Protein AF-A0AAD6FVZ8-F1 (afdb_monomer_lite)

Structure (mmCIF, N/CA/C/O backbone):
data_AF-A0AAD6FVZ8-F1
#
_entry.id   AF-A0AAD6FVZ8-F1
#
loop_
_atom_site.gr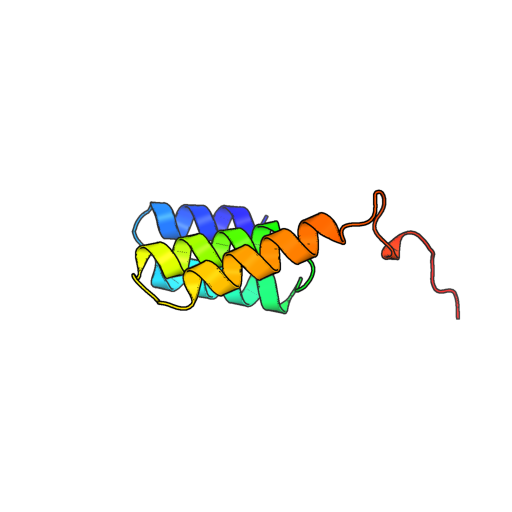oup_PDB
_atom_site.id
_atom_site.type_symbol
_atom_site.label_atom_id
_atom_site.label_alt_id
_atom_site.label_comp_id
_atom_site.label_asym_id
_atom_site.label_entity_id
_atom_site.label_seq_id
_atom_site.pdbx_PDB_ins_code
_atom_site.Cartn_x
_atom_site.Cartn_y
_atom_site.Cartn_z
_atom_site.occupancy
_atom_site.B_iso_or_equiv
_atom_site.auth_seq_id
_atom_site.auth_comp_id
_atom_site.auth_asym_id
_atom_site.auth_atom_id
_atom_site.pdbx_PDB_model_num
ATOM 1 N N . MET A 1 1 ? -4.623 -5.193 -11.371 1.00 60.03 1 MET A N 1
ATOM 2 C CA . MET A 1 1 ? -6.048 -5.554 -11.136 1.00 60.03 1 MET A CA 1
ATOM 3 C C . MET A 1 1 ? -6.345 -5.867 -9.669 1.00 60.03 1 MET A C 1
ATOM 5 O O . MET A 1 1 ? -7.305 -5.315 -9.149 1.00 60.03 1 MET A O 1
ATOM 9 N N . ILE A 1 2 ? -5.517 -6.669 -8.990 1.00 75.44 2 ILE A N 1
ATOM 10 C CA . ILE A 1 2 ? -5.747 -7.129 -7.603 1.00 75.44 2 ILE A CA 1
ATOM 11 C C . ILE A 1 2 ? -5.706 -5.973 -6.574 1.00 75.44 2 ILE A C 1
ATOM 13 O O . ILE A 1 2 ? -6.478 -5.941 -5.615 1.00 75.44 2 ILE A O 1
ATOM 17 N N . THR A 1 3 ? -4.872 -4.958 -6.822 1.00 79.00 3 THR A N 1
ATOM 18 C CA . THR A 1 3 ? -4.761 -3.733 -6.008 1.00 79.00 3 THR A CA 1
ATOM 19 C C . THR A 1 3 ? -6.050 -2.907 -5.994 1.00 79.00 3 THR A C 1
ATOM 21 O O . THR A 1 3 ? -6.509 -2.483 -4.934 1.00 79.00 3 THR A O 1
ATOM 24 N N . ARG A 1 4 ? -6.694 -2.725 -7.157 1.00 80.44 4 ARG A N 1
ATOM 25 C CA . ARG A 1 4 ? -7.989 -2.025 -7.270 1.00 80.44 4 ARG A CA 1
ATOM 26 C C . ARG A 1 4 ? -9.107 -2.755 -6.531 1.00 80.44 4 ARG A C 1
ATOM 28 O O . ARG A 1 4 ? -9.888 -2.111 -5.836 1.00 80.44 4 ARG A O 1
ATOM 35 N N . THR A 1 5 ? -9.175 -4.080 -6.653 1.00 83.69 5 THR A N 1
ATOM 36 C CA . THR A 1 5 ? -10.175 -4.888 -5.939 1.00 83.69 5 THR A CA 1
ATOM 37 C C . THR A 1 5 ? -9.968 -4.842 -4.427 1.00 83.69 5 THR A C 1
ATOM 39 O O . THR A 1 5 ? -10.939 -4.682 -3.694 1.00 83.69 5 THR A O 1
ATOM 42 N N . GLY A 1 6 ? -8.717 -4.887 -3.954 1.00 84.44 6 GLY A N 1
ATOM 43 C CA . GLY A 1 6 ? -8.395 -4.728 -2.534 1.00 84.44 6 GLY A CA 1
ATOM 44 C C . GLY A 1 6 ? -8.858 -3.381 -1.973 1.00 84.44 6 GLY A C 1
ATOM 45 O O . GLY A 1 6 ? -9.520 -3.333 -0.939 1.00 84.44 6 GLY A O 1
ATOM 46 N N . ARG A 1 7 ? -8.618 -2.291 -2.711 1.00 83.19 7 ARG A N 1
ATOM 47 C CA . ARG A 1 7 ? -9.048 -0.935 -2.327 1.00 83.19 7 ARG A CA 1
ATOM 48 C C . ARG A 1 7 ? -10.576 -0.781 -2.291 1.00 83.19 7 ARG A C 1
ATOM 50 O O . ARG A 1 7 ? -11.121 -0.160 -1.381 1.00 83.19 7 ARG A O 1
ATOM 57 N N . LEU A 1 8 ? -11.284 -1.389 -3.247 1.00 87.25 8 LEU A N 1
ATOM 58 C CA . LEU A 1 8 ? -12.752 -1.450 -3.242 1.00 87.25 8 LEU A CA 1
ATOM 59 C C . LEU A 1 8 ? -13.283 -2.203 -2.017 1.00 87.25 8 LEU A C 1
ATOM 61 O O . LEU A 1 8 ? -14.214 -1.728 -1.371 1.00 87.25 8 LEU A O 1
ATOM 65 N N . LEU A 1 9 ? -12.668 -3.331 -1.648 1.00 86.00 9 LEU A N 1
ATOM 66 C CA . LEU A 1 9 ? -13.058 -4.089 -0.456 1.00 86.00 9 LEU A CA 1
ATOM 67 C C . LEU A 1 9 ? -12.910 -3.257 0.825 1.00 86.00 9 LEU A C 1
ATOM 69 O O . LEU A 1 9 ? -13.840 -3.233 1.630 1.00 86.00 9 LEU A O 1
ATOM 73 N N . VAL A 1 10 ? -11.807 -2.515 0.971 1.00 84.88 10 VAL A N 1
ATOM 74 C CA . VAL A 1 10 ? -11.602 -1.581 2.094 1.00 84.88 10 VAL A CA 1
ATOM 75 C C . VAL A 1 10 ? -12.708 -0.525 2.135 1.00 84.88 10 VAL A C 1
ATOM 77 O O . VAL A 1 10 ? -13.356 -0.359 3.165 1.00 84.88 10 VAL A O 1
ATOM 80 N N . ARG A 1 11 ? -13.001 0.124 1.000 1.00 83.00 11 ARG A N 1
ATOM 81 C CA . ARG A 1 11 ? -14.054 1.151 0.896 1.00 83.00 11 ARG A CA 1
ATOM 82 C C . ARG A 1 11 ? -15.461 0.629 1.182 1.00 83.00 11 ARG A C 1
ATOM 84 O O . ARG A 1 11 ? -16.281 1.360 1.720 1.00 83.00 11 ARG A O 1
ATOM 91 N N . THR A 1 12 ? -15.742 -0.628 0.847 1.00 85.94 12 THR A N 1
ATOM 92 C CA . THR A 1 12 ? -17.032 -1.282 1.148 1.00 85.94 12 THR A CA 1
ATOM 93 C C . THR A 1 12 ? -17.159 -1.757 2.603 1.00 85.94 12 THR A C 1
ATOM 95 O O . THR A 1 12 ? -18.108 -2.462 2.936 1.00 85.94 12 THR A O 1
ATOM 98 N N . GLY A 1 13 ? -16.211 -1.402 3.480 1.00 81.56 13 GLY A N 1
ATOM 99 C CA . GLY A 1 13 ? -16.214 -1.763 4.902 1.00 81.56 13 GLY A CA 1
ATOM 100 C C . GLY A 1 13 ? -15.634 -3.148 5.202 1.00 81.56 13 GLY A C 1
ATOM 101 O O . GLY A 1 13 ? -15.496 -3.526 6.363 1.00 81.56 13 GLY A O 1
ATOM 102 N N . ARG A 1 14 ? -15.220 -3.911 4.182 1.00 86.94 14 ARG A N 1
ATOM 103 C CA . ARG A 1 14 ? -14.574 -5.227 4.334 1.00 86.94 14 ARG A CA 1
ATOM 104 C C . ARG A 1 14 ? -13.060 -5.080 4.477 1.00 86.94 14 ARG A C 1
ATOM 106 O O . ARG A 1 14 ? -12.290 -5.703 3.745 1.00 86.94 14 ARG A O 1
ATOM 113 N N . VAL A 1 15 ? -12.637 -4.261 5.439 1.00 85.62 15 VAL A N 1
ATOM 114 C CA . VAL A 1 15 ? -11.239 -3.834 5.604 1.00 85.62 15 VAL A CA 1
ATOM 115 C C . VAL A 1 15 ? -10.293 -5.020 5.818 1.00 85.62 15 VAL A C 1
ATOM 117 O O . VAL A 1 15 ? -9.258 -5.087 5.169 1.00 85.62 15 VAL A O 1
ATOM 120 N N . HIS A 1 16 ? -10.681 -6.018 6.618 1.00 86.38 16 HIS A N 1
ATOM 121 C CA . HIS A 1 16 ? -9.869 -7.223 6.857 1.00 86.38 16 HIS A CA 1
ATOM 122 C C . HIS A 1 16 ? -9.611 -8.056 5.592 1.00 86.38 16 HIS A C 1
ATOM 124 O O . HIS A 1 16 ? -8.520 -8.588 5.389 1.00 86.38 16 HIS A O 1
ATOM 130 N N . LEU A 1 17 ? -10.625 -8.173 4.733 1.00 87.94 17 LEU A N 1
ATOM 131 C CA . LEU A 1 17 ? -10.545 -8.925 3.481 1.00 87.94 17 LEU A CA 1
ATOM 132 C C . LEU A 1 17 ? -9.727 -8.149 2.446 1.00 87.94 17 LEU A C 1
ATOM 134 O O . LEU A 1 17 ? -8.868 -8.728 1.787 1.00 87.94 17 LEU A O 1
ATOM 138 N N . GLY A 1 18 ? -9.950 -6.834 2.357 1.00 87.06 18 GLY A N 1
ATOM 139 C CA . GLY A 1 18 ? -9.154 -5.939 1.523 1.00 87.06 18 GLY A CA 1
ATOM 140 C C . GLY A 1 18 ? -7.678 -5.951 1.909 1.00 87.06 18 GLY A C 1
ATOM 141 O O . GLY A 1 18 ? -6.832 -6.113 1.038 1.00 87.06 18 GLY A O 1
ATOM 142 N N . GLU A 1 19 ? -7.369 -5.883 3.205 1.00 88.38 19 GLU A N 1
ATOM 143 C CA . GLU A 1 19 ? -6.003 -5.974 3.725 1.00 88.38 19 GLU A CA 1
ATOM 144 C C . GLU A 1 19 ? -5.333 -7.292 3.332 1.00 88.38 19 GLU A C 1
ATOM 146 O O . GLU A 1 19 ? -4.193 -7.279 2.878 1.00 88.38 19 GLU A O 1
ATOM 151 N N . LYS A 1 20 ? -6.032 -8.430 3.452 1.00 89.94 20 LYS A N 1
ATOM 152 C CA . LYS A 1 20 ? -5.487 -9.730 3.038 1.00 89.94 20 LYS A CA 1
ATOM 153 C C . LYS A 1 20 ? -5.173 -9.755 1.540 1.00 89.94 20 LYS A C 1
ATOM 155 O O . LYS A 1 20 ? -4.062 -10.101 1.163 1.00 89.94 20 LYS A O 1
ATOM 160 N N . VAL A 1 21 ? -6.113 -9.306 0.707 1.00 89.38 21 VAL A N 1
ATOM 161 C CA . VAL A 1 21 ? -5.934 -9.231 -0.754 1.00 89.38 21 VAL A CA 1
ATOM 162 C C . VAL A 1 21 ? -4.780 -8.298 -1.135 1.00 89.38 21 VAL A C 1
ATOM 164 O O . VAL A 1 21 ? -4.012 -8.597 -2.046 1.00 89.38 21 VAL A O 1
ATOM 167 N N . LEU A 1 22 ? -4.637 -7.168 -0.440 1.00 87.00 22 LEU A N 1
ATOM 168 C CA . LEU A 1 22 ? -3.549 -6.216 -0.658 1.00 87.00 22 LEU A CA 1
ATOM 169 C C . LEU A 1 22 ? -2.204 -6.775 -0.195 1.00 87.00 22 LEU A C 1
ATOM 171 O O . LEU A 1 22 ? -1.208 -6.594 -0.885 1.00 87.00 22 LEU A O 1
ATOM 175 N N . ARG A 1 23 ? -2.174 -7.503 0.923 1.00 89.69 23 ARG A N 1
ATOM 176 C CA . ARG A 1 23 ? -0.967 -8.157 1.433 1.00 89.69 23 ARG A CA 1
ATOM 177 C C . ARG A 1 23 ? -0.509 -9.283 0.499 1.00 89.69 23 ARG A C 1
ATOM 179 O O . ARG A 1 23 ? 0.682 -9.370 0.215 1.00 89.69 23 ARG A O 1
ATOM 186 N N . ASP A 1 24 ? -1.440 -10.056 -0.056 1.00 90.00 24 ASP A N 1
ATOM 187 C CA . ASP A 1 24 ? -1.154 -11.046 -1.103 1.00 90.00 24 ASP A CA 1
ATOM 188 C C . ASP A 1 24 ? -0.634 -10.366 -2.385 1.00 90.00 24 ASP A C 1
ATOM 190 O O . ASP A 1 24 ? 0.307 -10.847 -3.016 1.00 90.00 24 ASP A O 1
ATOM 194 N N . ALA A 1 25 ? -1.187 -9.204 -2.754 1.00 86.94 25 ALA A N 1
ATOM 195 C CA . ALA A 1 25 ? -0.705 -8.428 -3.897 1.00 86.94 25 ALA A CA 1
ATOM 196 C C . ALA A 1 25 ? 0.719 -7.885 -3.685 1.00 86.94 25 ALA A C 1
ATOM 198 O O . ALA A 1 25 ? 1.524 -7.942 -4.611 1.00 86.94 25 ALA A O 1
ATOM 199 N N . VAL A 1 26 ? 1.041 -7.403 -2.479 1.00 87.00 26 VAL A N 1
ATOM 200 C CA . VAL A 1 26 ? 2.396 -6.964 -2.101 1.00 87.00 26 VAL A CA 1
ATOM 201 C C . VAL A 1 26 ? 3.375 -8.142 -2.092 1.00 87.00 26 VAL A C 1
ATOM 203 O O . VAL A 1 26 ? 4.499 -7.997 -2.555 1.00 87.00 26 VAL A O 1
ATOM 206 N N . GLN A 1 27 ? 2.962 -9.324 -1.627 1.00 86.81 27 GLN A N 1
ATOM 207 C CA . GLN A 1 27 ? 3.779 -10.543 -1.696 1.00 86.81 27 GLN A CA 1
ATOM 208 C C . GLN A 1 27 ? 4.083 -10.950 -3.145 1.00 86.81 27 GLN A C 1
ATOM 210 O O . GLN A 1 27 ? 5.218 -11.292 -3.465 1.00 86.81 27 GLN A O 1
ATOM 215 N N . ALA A 1 28 ? 3.089 -10.879 -4.034 1.00 84.62 28 ALA A N 1
ATOM 216 C CA . ALA A 1 28 ? 3.272 -11.211 -5.443 1.00 84.62 28 ALA A CA 1
ATOM 217 C C . ALA A 1 28 ? 4.090 -10.154 -6.209 1.00 84.62 28 ALA A C 1
ATOM 219 O O . ALA A 1 28 ? 4.841 -10.499 -7.116 1.00 84.62 28 ALA A O 1
ATOM 220 N N . HIS A 1 29 ? 3.913 -8.871 -5.881 1.00 78.12 29 HIS A N 1
ATOM 221 C CA . HIS A 1 29 ? 4.547 -7.735 -6.553 1.00 78.12 29 HI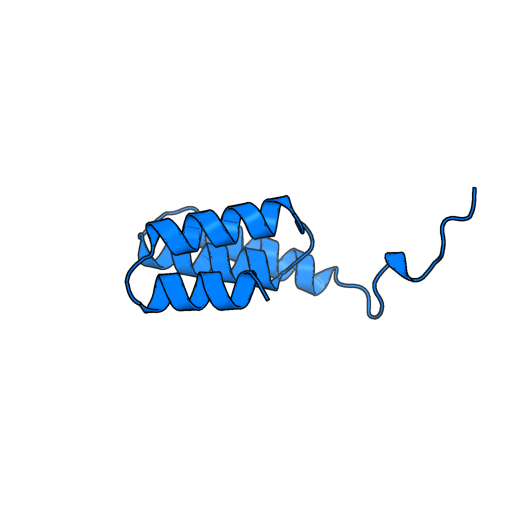S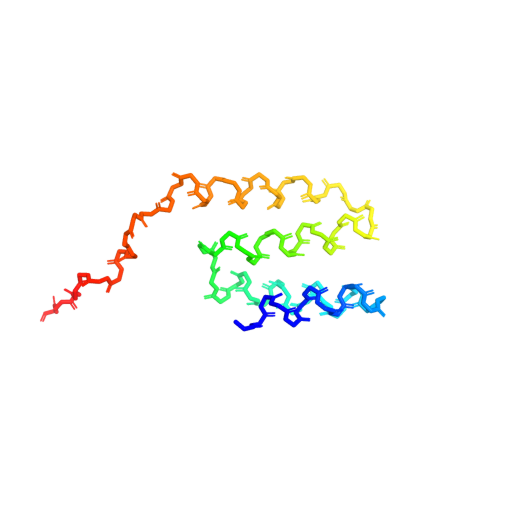 A CA 1
ATOM 222 C C . HIS A 1 29 ? 5.027 -6.707 -5.521 1.00 78.12 29 HIS A C 1
ATOM 224 O O . HIS A 1 29 ? 4.431 -5.640 -5.349 1.00 78.12 29 HIS A O 1
ATOM 230 N N . SER A 1 30 ? 6.138 -7.021 -4.854 1.00 78.12 30 SER A N 1
ATOM 231 C CA . SER A 1 30 ? 6.695 -6.196 -3.772 1.00 78.12 30 SER A CA 1
ATOM 232 C C . SER A 1 30 ? 7.179 -4.821 -4.228 1.00 78.12 30 SER A C 1
ATOM 234 O O . SER A 1 30 ? 7.265 -3.908 -3.414 1.00 78.12 30 SER A O 1
ATOM 236 N N . THR A 1 31 ? 7.437 -4.648 -5.524 1.00 79.50 31 THR A N 1
ATOM 237 C CA . THR A 1 31 ? 7.889 -3.388 -6.130 1.00 79.50 31 THR A CA 1
ATOM 238 C C . THR A 1 31 ? 6.743 -2.488 -6.602 1.00 79.50 31 THR A C 1
ATOM 240 O O . THR A 1 31 ? 6.982 -1.449 -7.214 1.00 79.50 31 THR A O 1
ATOM 243 N N . SER A 1 32 ? 5.483 -2.870 -6.369 1.00 82.00 32 SER A N 1
ATOM 244 C CA . SER A 1 32 ? 4.325 -2.080 -6.795 1.00 82.00 32 SER A CA 1
ATOM 245 C C . SER A 1 32 ? 3.936 -1.041 -5.739 1.00 82.00 32 SER A C 1
ATOM 247 O O . SER A 1 32 ? 3.327 -1.378 -4.722 1.00 82.00 32 SER A O 1
ATOM 249 N N . HIS A 1 33 ? 4.213 0.239 -6.012 1.00 84.94 33 HIS A N 1
ATOM 250 C CA . HIS A 1 33 ? 3.797 1.352 -5.146 1.00 84.94 33 HIS A CA 1
ATOM 251 C C . HIS A 1 33 ? 2.269 1.393 -4.933 1.00 84.94 33 HIS A C 1
ATOM 253 O O . HIS A 1 33 ? 1.795 1.669 -3.831 1.00 84.94 33 HIS A O 1
ATOM 259 N N . GLU A 1 34 ? 1.472 1.042 -5.953 1.00 86.12 34 GLU A N 1
ATOM 260 C CA . GLU A 1 34 ? 0.009 0.992 -5.840 1.00 86.12 34 GLU A CA 1
ATOM 261 C C . GLU A 1 34 ? -0.476 -0.028 -4.800 1.00 86.12 34 GLU A C 1
ATOM 263 O O . GLU A 1 34 ? -1.497 0.208 -4.145 1.00 86.12 34 GLU A O 1
ATOM 268 N N . ALA A 1 35 ? 0.223 -1.164 -4.668 1.00 88.19 35 ALA A N 1
ATOM 269 C CA . ALA A 1 35 ? -0.120 -2.224 -3.724 1.00 88.19 35 ALA A CA 1
ATOM 270 C C . ALA A 1 35 ? 0.165 -1.793 -2.282 1.00 88.19 35 ALA A C 1
ATOM 272 O O . ALA A 1 35 ? -0.714 -1.916 -1.427 1.00 88.19 35 ALA A O 1
ATOM 273 N N . TRP A 1 36 ? 1.339 -1.203 -2.045 1.00 90.50 36 TRP A N 1
ATOM 274 C CA . TRP A 1 36 ? 1.719 -0.627 -0.754 1.00 90.50 36 TRP A CA 1
ATOM 275 C C . TRP A 1 36 ? 0.810 0.532 -0.338 1.00 90.50 36 TRP A C 1
ATOM 277 O O . TRP A 1 36 ? 0.329 0.553 0.793 1.00 90.50 36 TRP A O 1
ATOM 287 N N . SER A 1 37 ? 0.457 1.426 -1.267 1.00 89.06 37 SER A N 1
ATOM 288 C CA . SER A 1 37 ? -0.513 2.498 -0.998 1.00 89.06 37 SER A CA 1
ATOM 289 C C . SER A 1 37 ? -1.897 1.959 -0.635 1.00 89.06 37 SER A C 1
ATOM 291 O O . SER A 1 37 ? -2.536 2.455 0.290 1.00 89.06 37 SER A O 1
ATOM 293 N N . GLY A 1 38 ? -2.377 0.925 -1.336 1.00 87.88 38 GLY A N 1
ATOM 294 C CA . GLY A 1 38 ? -3.648 0.286 -0.992 1.00 87.88 38 GLY A CA 1
ATOM 295 C C . GLY A 1 38 ? -3.608 -0.374 0.391 1.00 87.88 38 GLY A C 1
ATOM 296 O O . GLY A 1 38 ? -4.565 -0.252 1.155 1.00 87.88 38 GLY A O 1
ATOM 297 N N . LEU A 1 39 ? -2.495 -1.035 0.736 1.00 89.06 39 LEU A N 1
ATOM 298 C CA . LEU A 1 39 ? -2.278 -1.623 2.061 1.00 89.06 39 LEU A CA 1
ATOM 299 C C . LEU A 1 39 ? -2.257 -0.548 3.161 1.00 89.06 39 LEU A C 1
ATOM 301 O O . LEU A 1 39 ? -2.881 -0.740 4.203 1.00 89.06 39 LEU A O 1
ATOM 305 N N . GLY A 1 40 ? -1.619 0.597 2.904 1.00 91.06 40 GLY A N 1
ATOM 306 C CA . GLY A 1 40 ? -1.615 1.760 3.794 1.00 91.06 40 GLY A CA 1
ATOM 307 C C . GLY A 1 40 ? -3.020 2.301 4.073 1.00 91.06 40 GLY A C 1
ATOM 308 O O . GLY A 1 40 ? -3.365 2.513 5.233 1.00 91.06 40 GLY A O 1
ATOM 309 N N . GLU A 1 41 ? -3.873 2.436 3.050 1.00 89.12 41 GLU A N 1
ATOM 310 C CA . GLU A 1 41 ? -5.286 2.825 3.226 1.00 89.12 41 GLU A CA 1
ATOM 311 C C . GLU A 1 41 ? -6.059 1.817 4.094 1.00 89.12 41 GLU A C 1
ATOM 313 O O . GLU A 1 41 ? -6.816 2.209 4.986 1.00 89.12 41 GLU A O 1
ATOM 318 N N . ALA A 1 42 ? -5.852 0.514 3.872 1.00 89.75 42 ALA A N 1
ATOM 319 C CA . ALA A 1 42 ? -6.487 -0.540 4.666 1.00 89.75 42 ALA A CA 1
ATOM 320 C C . ALA A 1 42 ? -6.074 -0.470 6.147 1.00 89.75 42 ALA A C 1
ATOM 322 O O . ALA A 1 42 ? -6.916 -0.556 7.044 1.00 89.75 42 ALA A O 1
ATOM 323 N N . LEU A 1 43 ? -4.777 -0.283 6.405 1.00 89.81 43 LEU A N 1
ATOM 324 C CA . LEU A 1 43 ? -4.215 -0.168 7.751 1.00 89.81 43 LEU A CA 1
ATOM 325 C C . LEU A 1 43 ? -4.634 1.134 8.441 1.00 89.81 43 LEU A C 1
ATOM 327 O O . LEU A 1 43 ? -4.944 1.112 9.633 1.00 89.81 43 LEU A O 1
ATOM 331 N N . GLN A 1 44 ? -4.716 2.241 7.698 1.00 89.69 44 GLN A N 1
ATOM 332 C CA . GLN A 1 44 ? -5.207 3.524 8.198 1.00 89.69 44 GLN A CA 1
ATOM 333 C C . GLN A 1 44 ? -6.674 3.414 8.618 1.00 89.69 44 GLN A C 1
ATOM 335 O O . GLN A 1 44 ? -7.029 3.844 9.712 1.00 89.69 44 GLN A O 1
ATOM 340 N N . SER A 1 45 ? -7.512 2.754 7.809 1.00 85.81 45 SER A N 1
ATOM 341 C CA . SER A 1 45 ? -8.914 2.492 8.157 1.00 85.81 45 SER A CA 1
ATOM 342 C C . SER A 1 45 ? -9.074 1.600 9.396 1.00 85.81 45 SER A C 1
ATOM 344 O O . SER A 1 45 ? -10.132 1.628 10.021 1.00 85.81 45 SER A O 1
ATOM 346 N N . ARG A 1 46 ? -8.052 0.812 9.759 1.00 83.81 46 ARG A N 1
ATOM 347 C CA . ARG A 1 46 ? -7.996 0.036 11.010 1.00 83.81 46 ARG A CA 1
ATOM 348 C C . ARG A 1 46 ? -7.394 0.806 12.189 1.00 83.81 46 ARG A C 1
ATOM 350 O O . ARG A 1 46 ? -7.383 0.266 13.291 1.00 83.81 46 ARG A O 1
ATOM 357 N N . GLY A 1 47 ? -6.861 2.009 11.974 1.00 84.75 47 GLY A N 1
ATOM 358 C CA . GLY A 1 47 ? -6.121 2.757 12.994 1.00 84.75 47 GLY A CA 1
ATOM 359 C C . GLY A 1 47 ? -4.781 2.114 13.371 1.00 84.75 47 GLY A C 1
ATOM 360 O O . GLY A 1 47 ? -4.310 2.288 14.491 1.00 84.75 47 GLY A O 1
ATOM 361 N N . SER A 1 48 ? -4.176 1.330 12.473 1.00 87.06 48 SER A N 1
ATOM 362 C CA . SER A 1 48 ? -2.875 0.709 12.728 1.00 87.06 48 SER A CA 1
ATOM 363 C C . SER A 1 48 ? -1.743 1.723 12.565 1.00 87.06 48 SER A C 1
ATOM 365 O O . SER A 1 48 ? -1.693 2.460 11.580 1.00 87.06 48 SER A O 1
ATOM 367 N N . SER A 1 49 ? -0.783 1.707 13.492 1.00 87.44 49 SER A N 1
ATOM 368 C CA . SER A 1 49 ? 0.417 2.552 13.448 1.00 87.44 49 SER A CA 1
ATOM 369 C C . SER A 1 49 ? 1.358 2.239 12.281 1.00 87.44 49 SER A C 1
ATOM 371 O O . SER A 1 49 ? 2.228 3.046 11.991 1.00 87.44 49 SER A O 1
ATOM 373 N N . GLN A 1 50 ? 1.174 1.101 11.602 1.00 86.88 50 GLN A N 1
ATOM 374 C CA . GLN A 1 50 ? 1.975 0.684 10.441 1.00 86.88 50 GLN A CA 1
ATOM 375 C C . GLN A 1 50 ? 1.503 1.304 9.116 1.00 86.88 50 GLN A C 1
ATOM 377 O O . GLN A 1 50 ? 2.137 1.120 8.077 1.00 86.88 50 GLN A O 1
ATOM 382 N N . ALA A 1 51 ? 0.373 2.017 9.116 1.00 89.19 51 ALA A N 1
ATOM 383 C CA . ALA A 1 51 ? -0.127 2.701 7.928 1.00 89.19 51 ALA A CA 1
ATOM 384 C C . ALA A 1 51 ? 0.885 3.696 7.313 1.00 89.19 51 ALA A C 1
ATOM 386 O O . ALA A 1 51 ? 1.128 3.590 6.110 1.00 89.19 51 ALA A O 1
ATOM 387 N N . PRO A 1 52 ? 1.501 4.627 8.075 1.00 89.31 52 PRO A N 1
ATOM 388 C CA . PRO A 1 52 ? 2.495 5.550 7.526 1.00 89.31 52 PRO A CA 1
ATOM 389 C C . PRO A 1 52 ? 3.729 4.838 6.959 1.00 89.31 52 PRO A C 1
ATOM 391 O O . PRO A 1 52 ? 4.194 5.231 5.893 1.00 89.31 52 PRO A O 1
ATOM 394 N N . ASP A 1 53 ? 4.196 3.751 7.577 1.00 90.62 53 ASP A N 1
ATOM 395 C CA . ASP A 1 53 ? 5.328 2.963 7.061 1.00 90.62 53 ASP A CA 1
ATOM 396 C C . ASP A 1 53 ? 5.017 2.364 5.674 1.00 90.62 53 ASP A 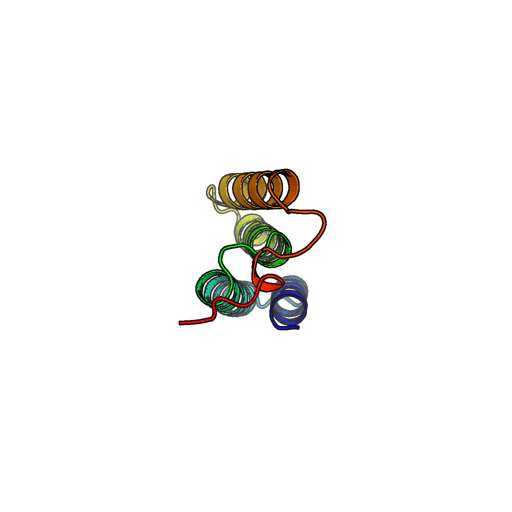C 1
ATOM 398 O O . ASP A 1 53 ? 5.853 2.360 4.766 1.00 90.62 53 ASP A O 1
ATOM 402 N N . CYS A 1 54 ? 3.775 1.911 5.468 1.00 89.25 54 CYS A N 1
ATOM 403 C CA . CYS A 1 54 ? 3.311 1.409 4.170 1.00 89.25 54 CYS A CA 1
ATOM 404 C C . CYS A 1 54 ? 3.214 2.515 3.106 1.00 89.25 54 CYS A C 1
ATOM 406 O O . CYS A 1 54 ? 3.408 2.255 1.920 1.00 89.25 54 CYS A O 1
ATOM 408 N N . PHE A 1 55 ? 2.921 3.755 3.502 1.00 88.62 55 PHE A N 1
ATOM 409 C CA . PHE A 1 55 ? 2.929 4.884 2.571 1.00 88.62 55 PHE A CA 1
ATOM 410 C C . PHE A 1 55 ? 4.349 5.335 2.225 1.00 88.62 55 PHE A C 1
ATOM 412 O O . PHE A 1 55 ? 4.614 5.634 1.064 1.00 88.62 55 PHE A O 1
ATOM 419 N N . LEU A 1 56 ? 5.268 5.335 3.194 1.00 91.00 56 LEU A N 1
ATOM 420 C CA . LEU A 1 56 ? 6.678 5.649 2.952 1.00 91.00 56 LEU A CA 1
ATOM 421 C C . LEU A 1 56 ? 7.304 4.662 1.968 1.00 91.00 56 LEU A C 1
ATOM 423 O O . LEU A 1 56 ? 7.883 5.081 0.972 1.00 91.00 56 LEU A O 1
ATOM 427 N N . THR A 1 57 ? 7.093 3.363 2.174 1.00 89.50 57 THR A N 1
ATOM 428 C CA . THR A 1 57 ? 7.554 2.330 1.231 1.00 89.50 57 THR A CA 1
ATOM 429 C C . THR A 1 57 ? 6.942 2.495 -0.162 1.00 89.50 57 THR A C 1
ATOM 431 O O . THR A 1 57 ? 7.639 2.330 -1.162 1.00 89.50 57 THR A O 1
ATOM 434 N N . ALA A 1 58 ? 5.663 2.876 -0.267 1.00 89.12 58 ALA A N 1
ATOM 435 C CA . ALA A 1 58 ? 5.053 3.184 -1.561 1.00 89.12 58 ALA A CA 1
ATOM 436 C C . ALA A 1 58 ? 5.748 4.364 -2.266 1.00 89.12 58 ALA A C 1
ATOM 438 O O . ALA A 1 58 ? 6.030 4.270 -3.459 1.00 89.12 58 ALA A O 1
ATOM 439 N N . LEU A 1 59 ? 6.050 5.441 -1.535 1.00 87.62 59 LEU A N 1
ATOM 440 C CA . LEU A 1 59 ? 6.742 6.623 -2.060 1.00 87.62 59 LEU A CA 1
ATOM 441 C C . LEU A 1 59 ? 8.186 6.314 -2.468 1.00 87.62 59 LEU A C 1
ATOM 443 O O . LEU A 1 59 ? 8.636 6.757 -3.520 1.00 87.62 59 LEU A O 1
ATOM 447 N N . GLU A 1 60 ? 8.909 5.522 -1.678 1.00 88.25 60 GLU A N 1
ATOM 448 C CA . GLU A 1 60 ? 10.267 5.076 -2.010 1.00 88.25 60 GLU A CA 1
ATOM 449 C C . GLU A 1 60 ? 10.285 4.231 -3.290 1.00 88.25 60 GLU A C 1
ATOM 451 O O . GLU A 1 60 ? 11.163 4.395 -4.143 1.00 88.25 60 GLU A O 1
ATOM 456 N N . LEU A 1 61 ? 9.291 3.357 -3.468 1.00 85.19 61 LEU A N 1
ATOM 457 C CA . LEU A 1 61 ? 9.129 2.554 -4.681 1.00 85.19 61 LEU A CA 1
ATOM 458 C C . LEU A 1 61 ? 8.739 3.395 -5.898 1.00 85.19 61 LEU A C 1
ATOM 460 O O . LEU A 1 61 ? 9.164 3.089 -7.008 1.00 85.19 61 LEU A O 1
ATOM 464 N N . GLU A 1 62 ? 7.945 4.447 -5.712 1.00 82.69 62 GLU A N 1
ATOM 465 C CA . GLU A 1 62 ? 7.620 5.397 -6.777 1.00 82.69 62 GLU A CA 1
ATOM 466 C C . GLU A 1 62 ? 8.850 6.224 -7.179 1.00 82.69 62 GLU A C 1
ATOM 468 O O . GLU A 1 62 ? 9.155 6.333 -8.364 1.00 82.69 62 GLU A O 1
ATOM 473 N N . ALA A 1 63 ? 9.611 6.728 -6.204 1.00 81.25 63 ALA A N 1
ATOM 474 C CA . ALA A 1 63 ? 10.828 7.505 -6.438 1.00 81.25 63 ALA A CA 1
ATOM 475 C C . ALA A 1 63 ? 11.944 6.683 -7.101 1.00 81.25 63 ALA A C 1
ATOM 477 O O . ALA A 1 63 ? 12.733 7.212 -7.883 1.00 81.25 63 ALA A O 1
ATOM 478 N N . SER A 1 64 ? 12.006 5.383 -6.804 1.00 77.62 64 SER A N 1
ATOM 479 C CA . SER A 1 64 ? 12.934 4.440 -7.435 1.00 77.62 64 SER A CA 1
ATOM 480 C C . SER A 1 64 ? 12.364 3.767 -8.689 1.00 77.62 64 SER A C 1
ATOM 482 O O . SER A 1 64 ? 13.044 2.935 -9.298 1.00 77.62 64 SER A O 1
ATOM 484 N N . CYS A 1 65 ? 11.141 4.122 -9.106 1.00 67.94 65 CYS A N 1
ATOM 485 C CA . CYS A 1 65 ? 10.494 3.525 -10.264 1.00 67.94 65 CYS A CA 1
ATOM 486 C C . CYS A 1 65 ? 11.224 3.953 -11.548 1.00 67.94 65 CYS A C 1
ATOM 488 O O . CYS A 1 65 ? 11.256 5.141 -11.886 1.00 67.94 65 CYS A O 1
ATOM 490 N N . PRO A 1 66 ? 11.815 3.013 -12.300 1.00 71.62 66 PRO A N 1
ATOM 491 C CA . PRO A 1 66 ? 12.453 3.350 -13.559 1.00 71.62 66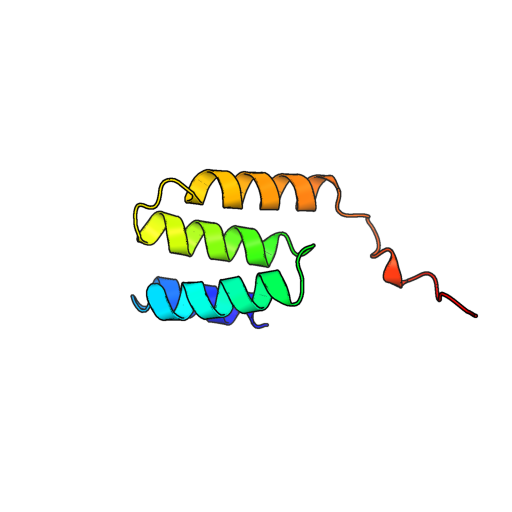 PRO A CA 1
ATOM 492 C C . PRO A 1 66 ? 11.392 3.749 -14.595 1.00 71.62 66 PRO A C 1
ATOM 494 O O . PRO A 1 66 ? 10.302 3.182 -14.641 1.00 71.62 66 PRO A O 1
ATOM 497 N N . ILE A 1 67 ? 11.743 4.666 -15.504 1.00 72.75 67 ILE A N 1
ATOM 498 C CA . ILE A 1 67 ? 10.866 5.111 -16.611 1.00 72.75 67 ILE A CA 1
ATOM 499 C C . ILE A 1 67 ? 10.364 3.910 -17.444 1.00 72.75 67 ILE A C 1
ATOM 501 O O . ILE A 1 67 ? 9.286 3.949 -18.038 1.00 72.75 67 ILE A O 1
ATOM 505 N N . ARG A 1 68 ? 11.141 2.819 -17.479 1.00 67.69 68 ARG A N 1
ATOM 506 C CA . ARG A 1 68 ? 10.742 1.516 -18.017 1.00 67.69 68 ARG A CA 1
ATOM 507 C C . ARG A 1 68 ? 11.102 0.408 -17.031 1.00 67.69 68 ARG A C 1
ATOM 509 O O . ARG A 1 68 ? 12.199 0.451 -16.481 1.00 67.69 68 ARG A O 1
ATOM 516 N N . PRO A 1 69 ? 10.245 -0.609 -16.845 1.00 72.00 69 PRO A N 1
ATOM 517 C CA . PRO A 1 69 ? 10.547 -1.709 -15.940 1.00 72.00 69 PRO A CA 1
ATOM 518 C C . PRO A 1 69 ? 11.843 -2.420 -16.349 1.00 72.00 69 PRO A C 1
ATOM 520 O O . PRO A 1 69 ? 12.066 -2.701 -17.527 1.00 72.00 69 PRO A O 1
ATOM 523 N N . PHE A 1 70 ? 12.681 -2.759 -15.365 1.00 68.50 70 PHE A N 1
ATOM 524 C CA . PHE A 1 70 ? 13.956 -3.458 -15.588 1.00 68.50 70 PHE A CA 1
ATOM 525 C C . PHE A 1 70 ? 13.790 -4.833 -16.261 1.00 68.50 70 PHE A C 1
ATOM 527 O O . PHE A 1 70 ? 14.743 -5.363 -16.822 1.00 68.50 70 PHE A O 1
ATOM 534 N N . THR A 1 71 ? 12.575 -5.389 -16.262 1.00 66.38 71 THR A N 1
ATOM 535 C CA . THR A 1 71 ? 12.216 -6.636 -16.956 1.00 66.38 71 THR A CA 1
ATOM 536 C C . THR A 1 71 ? 12.222 -6.516 -18.481 1.00 66.38 71 THR A C 1
ATOM 538 O O . THR A 1 71 ? 12.020 -7.515 -19.161 1.00 66.38 71 THR A O 1
ATOM 541 N N . ILE A 1 72 ? 12.402 -5.309 -19.032 1.00 73.19 72 ILE A N 1
ATOM 542 C CA . ILE A 1 72 ? 12.417 -5.087 -20.482 1.00 73.19 72 ILE A CA 1
ATOM 543 C C . ILE A 1 72 ? 13.724 -5.532 -21.144 1.00 73.19 72 ILE A C 1
ATOM 5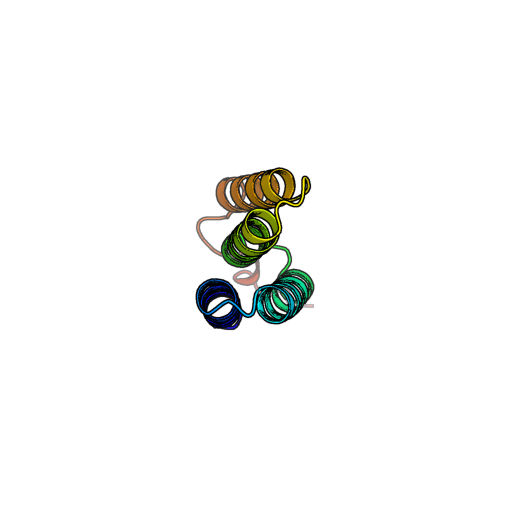45 O O . ILE A 1 72 ? 13.755 -5.686 -22.360 1.00 73.19 72 ILE A O 1
ATOM 549 N N . ILE A 1 73 ? 14.789 -5.727 -20.359 1.00 75.69 73 ILE A N 1
ATOM 550 C CA . ILE A 1 73 ? 16.035 -6.330 -20.830 1.00 75.69 73 ILE A CA 1
ATOM 551 C C . ILE A 1 73 ? 15.882 -7.845 -20.641 1.00 75.69 73 ILE A C 1
ATOM 553 O O . ILE A 1 73 ? 15.847 -8.298 -19.491 1.00 75.69 73 ILE A O 1
ATOM 557 N N . PRO A 1 74 ? 15.754 -8.634 -21.725 1.00 73.75 74 PRO A N 1
ATOM 558 C CA . PRO A 1 74 ? 15.683 -10.079 -21.603 1.00 73.75 74 PRO A CA 1
ATOM 559 C C . PRO A 1 74 ? 16.980 -10.582 -20.969 1.00 73.75 74 PRO A C 1
ATOM 561 O O . PRO A 1 74 ? 18.075 -10.293 -21.450 1.00 73.75 74 PRO A O 1
ATOM 564 N N . ARG A 1 75 ? 16.859 -11.325 -19.866 1.00 73.00 75 ARG A N 1
ATOM 565 C CA . ARG A 1 75 ? 17.964 -12.146 -19.366 1.00 73.00 75 ARG A CA 1
ATOM 566 C C . ARG A 1 75 ? 18.024 -13.388 -20.246 1.00 73.00 75 ARG A C 1
ATOM 568 O O . ARG A 1 75 ? 17.358 -14.373 -19.943 1.00 73.00 75 ARG A O 1
ATOM 575 N N . GLU A 1 76 ? 18.752 -13.306 -21.352 1.00 73.75 76 GLU A N 1
ATOM 576 C CA . GLU A 1 76 ? 19.162 -14.514 -22.066 1.00 73.75 76 GLU A CA 1
ATOM 577 C C . GLU A 1 76 ? 20.254 -15.213 -21.241 1.00 73.75 76 GLU A C 1
ATOM 579 O O . GLU A 1 76 ? 21.160 -14.553 -20.723 1.00 73.75 76 GLU A O 1
ATOM 584 N N . LEU A 1 77 ? 20.077 -16.521 -21.033 1.00 62.59 77 LEU A N 1
ATOM 585 C CA . LEU A 1 77 ? 21.040 -17.429 -20.403 1.00 62.59 77 LEU A CA 1
ATOM 586 C C . LEU A 1 77 ? 21.944 -18.031 -21.475 1.00 62.59 77 LEU A C 1
ATOM 588 O O . LEU A 1 77 ? 21.391 -18.427 -22.526 1.00 62.59 77 LEU A O 1
#

Organism: NCBI:txid1090488

Radius of gyration: 13.75 Å; chains: 1; bounding box: 38×25×36 Å

Secondary structure (DSSP, 8-state):
-HHHHHHHHHHTT-HHHHHHHHHHHHHH-TT-HHHHHHHHHHHHHTT-TTHHHHHHHHHHHHHT--SS-GGGS----

pLDDT: mean 83.19, std 7.33, range [60.03, 91.06]

InterPro domains:
  IPR011990 Tetratricopeptide-like helical domain superfamily [G3DSA:1.25.40.10] (1-70)
  IPR051722 Endocytosis and PI4K-regulating protein [PTHR23083] (4-77)

Foldseek 3Di:
DLLVVLLVCLVVVVLVVSLVSLVVVCVVPVLALSSLLSNLSSCVSVVHPCSVVSNVSSVVSVVVPDPDDPVVPDPDD

Sequence (77 aa):
MITRTGRLLVRTGRVHLGEKVLRDAVQAHSTSHEAWSGLGEALQSRGSSQAPDCFLTALELEASCPIRPFTIIPREL